Protein AF-A0A8S9VYG7-F1 (afdb_monomer_lite)

Sequence (132 aa):
MVVFEAMAILFIGLTGIIMIDLKFGFINFDIPLWNNFMAWFVNDITGSAAAFIGMSGVELIRIIHLWATYWFVLELIIHLGFLGTDPRMSQNVKALFITGKETMNEYVDVVEGVHEEHEKKPREKRPLIVFR

Radius of gyration: 28.55 Å; chains: 1; bounding box: 40×43×83 Å

Structure (mmCIF, N/CA/C/O backbone):
data_AF-A0A8S9VYG7-F1
#
_entry.id   AF-A0A8S9VYG7-F1
#
loop_
_atom_site.group_PDB
_atom_site.id
_atom_site.type_symbol
_atom_site.label_atom_id
_atom_site.label_alt_id
_atom_site.label_comp_id
_atom_site.label_asym_id
_atom_site.label_entity_id
_atom_site.label_seq_id
_atom_site.pdbx_PDB_ins_code
_atom_site.Cartn_x
_atom_site.Cartn_y
_atom_site.Cartn_z
_atom_site.occupancy
_atom_site.B_iso_or_equiv
_atom_site.auth_seq_id
_atom_site.auth_comp_id
_atom_site.a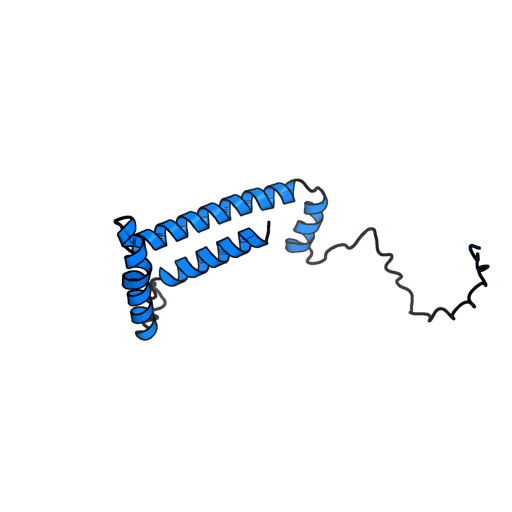uth_asym_id
_atom_site.auth_atom_id
_atom_site.pdbx_PDB_model_num
ATOM 1 N N . MET A 1 1 ? -6.820 -4.996 17.026 1.00 61.38 1 MET A N 1
ATOM 2 C CA . MET A 1 1 ? -6.705 -5.331 15.589 1.00 61.38 1 MET A CA 1
ATOM 3 C C . MET A 1 1 ? -6.244 -4.155 14.725 1.00 61.38 1 MET A C 1
ATOM 5 O O . MET A 1 1 ? -5.717 -4.394 13.656 1.00 61.38 1 MET A O 1
ATOM 9 N N . VAL A 1 2 ? -6.290 -2.916 15.232 1.00 70.38 2 VAL A N 1
ATOM 10 C CA . VAL A 1 2 ? -5.915 -1.685 14.502 1.00 70.38 2 VAL A CA 1
ATOM 11 C C . VAL A 1 2 ? -4.504 -1.686 13.880 1.00 70.38 2 VAL A C 1
ATOM 13 O O . VAL A 1 2 ? -4.312 -1.108 12.818 1.00 70.38 2 VAL A O 1
ATOM 16 N N . VAL A 1 3 ? -3.504 -2.317 14.512 1.00 75.94 3 VAL A N 1
ATOM 17 C CA . VAL A 1 3 ? -2.112 -2.275 14.010 1.00 75.94 3 VAL A CA 1
ATOM 18 C C . VAL A 1 3 ? -1.951 -3.033 12.689 1.00 75.94 3 VAL A C 1
ATOM 20 O O . VAL A 1 3 ? -1.333 -2.512 11.764 1.00 75.94 3 VAL A O 1
ATOM 23 N N . PHE A 1 4 ? -2.513 -4.240 12.585 1.00 77.00 4 PHE A N 1
ATOM 24 C CA . PHE A 1 4 ? -2.413 -5.042 11.363 1.00 77.00 4 PHE A CA 1
ATOM 25 C C . PHE A 1 4 ? -3.251 -4.444 10.224 1.00 77.00 4 PHE A C 1
ATOM 27 O O . PHE A 1 4 ? -2.782 -4.378 9.087 1.00 77.00 4 PHE A O 1
ATOM 34 N N . GLU A 1 5 ? -4.403 -3.865 10.561 1.00 78.94 5 GLU A N 1
ATOM 35 C CA . GLU A 1 5 ? -5.273 -3.174 9.612 1.00 78.94 5 GLU A CA 1
ATOM 36 C C . GLU A 1 5 ? -4.560 -1.955 9.009 1.00 78.94 5 GLU A C 1
ATOM 38 O O . GLU A 1 5 ? -4.526 -1.773 7.790 1.00 78.94 5 GLU A O 1
ATOM 43 N N . ALA A 1 6 ? -3.895 -1.160 9.855 1.00 83.00 6 ALA A N 1
ATOM 44 C CA . ALA A 1 6 ? -3.108 -0.009 9.425 1.00 83.00 6 ALA A CA 1
ATOM 45 C C . ALA A 1 6 ? -1.921 -0.409 8.535 1.00 83.00 6 ALA A C 1
ATOM 47 O O . ALA A 1 6 ? -1.621 0.280 7.558 1.00 83.00 6 ALA A O 1
ATOM 48 N N . MET A 1 7 ? -1.265 -1.537 8.828 1.00 86.31 7 MET A N 1
ATOM 49 C CA . MET A 1 7 ? -0.221 -2.077 7.957 1.00 86.31 7 MET A CA 1
ATOM 50 C C . MET A 1 7 ? -0.783 -2.475 6.590 1.00 86.31 7 MET A C 1
ATOM 52 O O . MET A 1 7 ? -0.184 -2.133 5.572 1.00 86.31 7 MET A O 1
ATOM 56 N N . ALA A 1 8 ? -1.937 -3.145 6.542 1.00 86.94 8 ALA A N 1
ATOM 57 C CA . ALA A 1 8 ? -2.567 -3.538 5.285 1.00 86.94 8 ALA A CA 1
ATOM 58 C C . ALA A 1 8 ? -2.920 -2.313 4.426 1.00 86.94 8 ALA A C 1
ATOM 60 O O . ALA A 1 8 ? -2.577 -2.279 3.245 1.00 86.94 8 ALA A O 1
ATOM 61 N N . ILE A 1 9 ? -3.499 -1.267 5.026 1.00 90.44 9 ILE A N 1
ATOM 62 C CA . ILE A 1 9 ? -3.7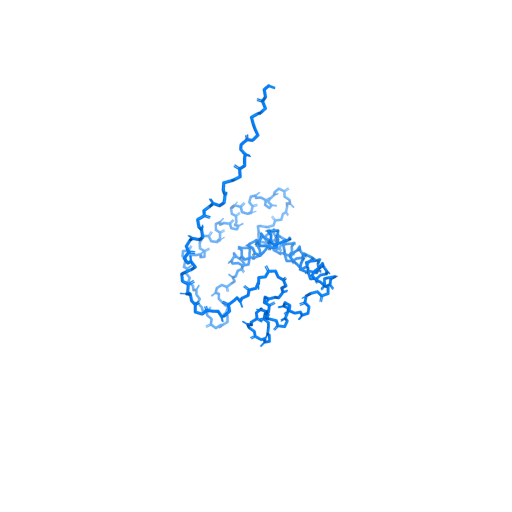89 0.003 4.340 1.00 90.44 9 ILE A CA 1
ATOM 63 C C . ILE A 1 9 ? -2.512 0.627 3.769 1.00 90.44 9 ILE A C 1
ATOM 65 O O . ILE A 1 9 ? -2.510 1.081 2.625 1.00 90.44 9 ILE A O 1
ATOM 69 N N . LEU A 1 10 ? -1.416 0.625 4.532 1.00 90.62 10 LEU A N 1
ATOM 70 C CA . LEU A 1 10 ? -0.125 1.138 4.074 1.00 90.62 10 LEU A CA 1
ATOM 71 C C . LEU A 1 10 ? 0.362 0.363 2.839 1.00 90.62 10 LEU A C 1
ATOM 73 O O . LEU A 1 10 ? 0.707 0.977 1.828 1.00 90.62 10 LEU A O 1
ATOM 77 N N . PHE A 1 11 ? 0.336 -0.973 2.876 1.00 88.94 11 PHE A N 1
ATOM 78 C CA . PHE A 1 11 ? 0.735 -1.807 1.738 1.00 88.94 11 PHE A CA 1
ATOM 79 C C . PHE A 1 11 ? -0.144 -1.580 0.505 1.00 88.94 11 PHE A C 1
ATOM 81 O O . PHE A 1 11 ? 0.387 -1.454 -0.601 1.00 88.94 11 PHE A O 1
ATOM 88 N N . ILE A 1 12 ? -1.463 -1.481 0.684 1.00 92.44 12 ILE A N 1
ATOM 89 C CA . ILE A 1 12 ? -2.419 -1.175 -0.389 1.00 92.44 12 ILE A CA 1
ATOM 90 C C . ILE A 1 12 ? -2.110 0.197 -0.990 1.00 92.44 12 ILE A C 1
ATOM 92 O O . ILE A 1 12 ? -2.031 0.325 -2.210 1.00 92.44 12 ILE A O 1
ATOM 96 N N . GLY A 1 13 ? -1.884 1.209 -0.149 1.00 91.44 13 GLY A N 1
ATOM 97 C CA . GLY A 1 13 ? -1.545 2.562 -0.577 1.00 91.44 13 GLY A CA 1
ATOM 98 C C . GLY A 1 13 ? -0.249 2.605 -1.383 1.00 91.44 13 GLY A C 1
ATOM 99 O O . GLY A 1 13 ? -0.242 3.128 -2.492 1.00 91.44 13 GLY A O 1
ATOM 100 N N . LEU A 1 14 ? 0.830 2.000 -0.879 1.00 89.88 14 LEU A N 1
ATOM 101 C CA . LEU A 1 14 ? 2.116 1.963 -1.583 1.00 89.88 14 LEU A CA 1
ATOM 102 C C . LEU A 1 14 ? 2.010 1.253 -2.934 1.00 89.88 14 LEU A C 1
ATOM 104 O O . LEU A 1 14 ? 2.413 1.802 -3.956 1.00 89.88 14 LEU A O 1
ATOM 108 N N . THR A 1 15 ? 1.445 0.047 -2.955 1.00 90.69 15 THR A N 1
ATOM 109 C CA . THR A 1 15 ? 1.322 -0.738 -4.193 1.00 90.69 15 THR A CA 1
ATOM 110 C C . THR A 1 15 ? 0.346 -0.102 -5.187 1.00 90.69 15 THR A C 1
ATOM 112 O O . THR A 1 15 ? 0.603 -0.120 -6.388 1.00 90.69 15 THR A O 1
ATOM 115 N N . GLY A 1 16 ? -0.719 0.541 -4.701 1.00 87.06 16 GLY A N 1
ATOM 116 C CA . GLY A 1 16 ? -1.663 1.299 -5.521 1.00 87.06 16 GLY A CA 1
ATOM 117 C C . GLY A 1 16 ? -1.042 2.555 -6.134 1.00 87.06 16 GLY A C 1
ATOM 118 O O . GLY A 1 16 ? -1.243 2.809 -7.317 1.00 87.06 16 GLY A O 1
ATOM 119 N N . ILE A 1 17 ? -0.233 3.301 -5.371 1.00 85.75 17 ILE A N 1
ATOM 120 C CA . ILE A 1 17 ? 0.508 4.475 -5.863 1.00 85.75 17 ILE A CA 1
ATOM 121 C C . ILE A 1 17 ? 1.517 4.078 -6.941 1.00 85.75 17 ILE A C 1
ATOM 123 O O . ILE A 1 17 ? 1.681 4.803 -7.915 1.00 85.75 17 ILE A O 1
ATOM 127 N N . ILE A 1 18 ? 2.186 2.934 -6.798 1.00 84.19 18 ILE A N 1
ATOM 128 C CA . ILE A 1 18 ? 3.128 2.450 -7.817 1.00 84.19 18 ILE A CA 1
ATOM 129 C C . ILE A 1 18 ? 2.391 2.069 -9.110 1.00 84.19 18 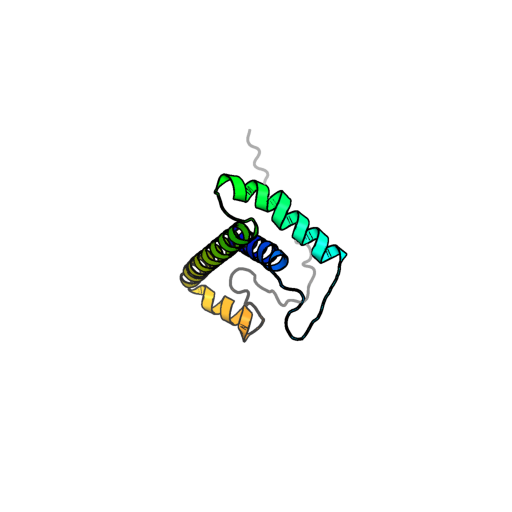ILE A C 1
ATOM 131 O O . ILE A 1 18 ? 2.896 2.302 -10.205 1.00 84.19 18 ILE A O 1
ATOM 135 N N . MET A 1 19 ? 1.195 1.487 -8.993 1.00 81.31 19 MET A N 1
ATOM 136 C CA . MET A 1 19 ? 0.384 1.052 -10.133 1.00 81.31 19 MET A CA 1
ATOM 137 C C . MET A 1 19 ? -0.470 2.157 -10.763 1.00 81.31 19 MET A C 1
ATOM 139 O O . MET A 1 19 ? -1.115 1.896 -11.782 1.00 81.31 19 MET A O 1
ATOM 143 N N . ILE A 1 20 ? -0.535 3.349 -10.166 1.00 77.06 20 ILE A N 1
ATOM 144 C CA . ILE A 1 20 ? -1.407 4.404 -10.672 1.00 77.06 20 ILE A CA 1
ATOM 145 C C . ILE A 1 20 ? -0.906 4.869 -12.040 1.00 77.06 20 ILE A C 1
ATOM 147 O O . ILE A 1 20 ? 0.231 5.314 -12.196 1.00 77.06 20 ILE A O 1
ATOM 151 N N . ASP A 1 21 ? -1.767 4.767 -13.050 1.00 67.75 21 ASP A N 1
ATOM 152 C CA . ASP A 1 21 ? -1.499 5.423 -14.320 1.00 67.75 21 ASP A CA 1
ATOM 153 C C . ASP A 1 21 ? -1.802 6.913 -14.149 1.00 67.75 21 ASP A C 1
ATOM 155 O O . ASP A 1 21 ? -2.953 7.312 -13.975 1.00 67.75 21 ASP A O 1
ATOM 159 N N . LEU A 1 22 ? -0.765 7.750 -14.174 1.00 63.09 22 LEU A N 1
ATOM 160 C CA . LEU A 1 22 ? -0.902 9.204 -14.058 1.00 63.09 22 LEU A CA 1
ATOM 161 C C . LEU A 1 22 ? -1.496 9.862 -15.316 1.00 63.09 22 LEU A C 1
ATOM 163 O O . LEU A 1 22 ? -1.687 11.079 -15.336 1.00 63.09 22 LEU A O 1
ATOM 167 N N . LYS A 1 23 ? -1.810 9.078 -16.354 1.00 60.12 23 LYS A N 1
ATOM 168 C CA . LYS A 1 23 ? -2.584 9.491 -17.536 1.00 60.12 23 LYS A CA 1
ATOM 169 C C . LYS A 1 23 ? -4.079 9.193 -17.380 1.00 60.12 23 LYS A C 1
ATOM 171 O O . LYS A 1 23 ? -4.784 8.951 -18.361 1.00 60.12 23 LYS A O 1
ATOM 176 N N . PHE A 1 24 ? -4.584 9.172 -16.148 1.00 51.69 24 PHE A N 1
ATOM 177 C CA . PHE A 1 24 ? -5.976 8.844 -15.865 1.00 51.69 24 PHE A CA 1
ATOM 178 C C . PHE A 1 24 ? -6.920 9.953 -16.353 1.00 51.69 24 PHE A C 1
ATOM 180 O O . PHE A 1 24 ? -7.150 10.931 -15.645 1.00 51.69 24 PHE A O 1
ATOM 187 N N . GLY A 1 25 ? -7.484 9.776 -17.554 1.00 56.94 25 GLY A N 1
ATOM 188 C CA . GLY A 1 25 ? -8.696 10.409 -18.108 1.00 56.94 25 GLY A CA 1
ATOM 189 C C . GLY A 1 25 ? -8.798 11.943 -18.069 1.00 56.94 25 GLY A C 1
ATOM 190 O O . GLY A 1 25 ? -8.848 12.586 -19.112 1.00 56.94 25 GLY A O 1
ATOM 191 N N . PHE A 1 26 ? -8.880 12.522 -16.871 1.00 59.69 26 PHE A N 1
ATOM 192 C CA . PHE A 1 26 ? -9.054 13.951 -16.601 1.00 59.69 26 PHE A CA 1
ATOM 193 C C . PHE A 1 26 ? -7.789 14.660 -16.099 1.00 59.69 26 PHE A C 1
ATOM 195 O O . PHE A 1 26 ? -7.709 15.884 -16.189 1.00 59.69 26 PHE A O 1
ATOM 202 N N . ILE A 1 27 ? -6.803 13.929 -15.574 1.00 61.84 27 ILE A N 1
ATOM 203 C CA . ILE A 1 27 ? -5.578 14.500 -15.007 1.00 61.84 27 ILE A CA 1
ATOM 204 C C . ILE A 1 27 ? -4.403 13.885 -15.768 1.00 61.84 27 ILE A C 1
ATOM 206 O O . ILE A 1 27 ? -4.100 12.714 -15.591 1.00 61.84 27 ILE A O 1
ATOM 210 N N . ASN A 1 28 ? -3.760 14.664 -16.642 1.00 60.78 28 ASN A N 1
ATOM 211 C CA . ASN A 1 28 ? -2.527 14.256 -17.323 1.00 60.78 28 ASN A CA 1
ATOM 212 C C . ASN A 1 28 ? -1.326 14.736 -16.505 1.00 60.78 28 ASN A C 1
ATOM 214 O O . ASN A 1 28 ? -0.746 15.784 -16.790 1.00 60.78 28 ASN A O 1
ATOM 218 N N . PHE A 1 29 ? -0.982 13.992 -15.456 1.00 66.44 29 PHE A N 1
ATOM 219 C CA . PHE A 1 29 ? 0.160 14.299 -14.598 1.00 66.44 29 PHE A CA 1
ATOM 220 C C . PHE A 1 29 ? 1.421 13.611 -15.148 1.00 66.44 29 PHE A C 1
ATOM 222 O O . PHE A 1 29 ? 1.912 12.628 -14.602 1.00 66.44 29 PHE A O 1
ATOM 229 N N . ASP A 1 30 ? 1.946 14.100 -16.273 1.00 71.38 30 ASP A N 1
ATOM 230 C CA . ASP A 1 30 ? 3.181 13.560 -16.856 1.00 71.38 30 ASP A CA 1
ATOM 231 C C . ASP A 1 30 ? 4.407 14.181 -16.172 1.00 71.38 30 ASP A C 1
ATOM 233 O O . ASP A 1 30 ? 4.910 15.226 -16.584 1.00 71.38 30 ASP A O 1
ATOM 237 N N . ILE A 1 31 ? 4.857 13.564 -15.074 1.00 79.50 31 ILE A N 1
ATOM 238 C CA . ILE A 1 31 ? 6.106 13.930 -14.397 1.00 79.50 31 ILE A CA 1
ATOM 239 C C . ILE A 1 31 ? 7.199 12.949 -14.845 1.00 79.50 31 ILE A C 1
ATOM 241 O O . ILE A 1 31 ? 7.230 11.812 -14.363 1.00 79.50 31 ILE A O 1
ATOM 245 N N . PRO A 1 32 ? 8.166 13.372 -15.681 1.00 80.50 32 PRO A N 1
ATOM 246 C CA . PRO A 1 32 ? 9.226 12.489 -16.170 1.00 80.50 32 PRO A CA 1
ATOM 247 C C . PRO A 1 32 ? 10.051 11.850 -15.048 1.00 80.50 32 PRO A C 1
ATOM 249 O O . PRO A 1 32 ? 10.412 10.680 -15.134 1.00 80.50 32 PRO A O 1
ATOM 252 N N . LEU A 1 33 ? 10.322 12.595 -13.967 1.00 84.06 33 LEU A N 1
ATOM 253 C CA . LEU A 1 33 ? 11.045 12.078 -12.800 1.00 84.06 33 LEU A CA 1
ATOM 254 C C . LEU A 1 33 ? 10.307 10.894 -12.155 1.00 84.06 33 LEU A C 1
ATOM 256 O O . LEU A 1 33 ? 10.931 9.886 -11.834 1.00 84.06 33 LEU A O 1
ATOM 260 N N . TRP A 1 34 ? 8.985 11.007 -12.000 1.00 82.00 34 TRP A N 1
ATOM 261 C CA . TRP A 1 34 ? 8.155 9.958 -11.413 1.00 82.00 34 TRP A CA 1
ATOM 262 C C . TRP A 1 34 ? 8.102 8.723 -12.305 1.00 82.00 34 TRP A C 1
ATOM 264 O O . TRP A 1 34 ? 8.334 7.614 -11.833 1.00 82.00 34 TRP A O 1
ATOM 274 N N . ASN A 1 35 ? 7.859 8.917 -13.601 1.00 80.75 35 ASN A N 1
ATOM 275 C CA . ASN A 1 35 ? 7.757 7.820 -14.560 1.00 80.75 35 ASN A CA 1
ATOM 276 C C . ASN A 1 35 ? 9.073 7.038 -14.661 1.00 80.75 35 ASN A C 1
ATOM 278 O O . ASN A 1 35 ? 9.059 5.810 -14.644 1.00 80.75 35 ASN A O 1
ATOM 282 N N . ASN A 1 36 ? 10.213 7.736 -14.681 1.00 85.06 36 ASN A N 1
ATOM 283 C CA . ASN A 1 36 ? 11.530 7.099 -14.677 1.00 85.06 36 ASN A CA 1
ATOM 284 C C . ASN A 1 36 ? 11.806 6.352 -13.364 1.00 85.06 36 ASN A C 1
ATOM 286 O O . ASN A 1 36 ? 12.287 5.221 -13.394 1.00 85.06 36 ASN A O 1
ATOM 290 N N . PHE A 1 37 ? 11.475 6.955 -12.218 1.00 86.69 37 PHE A N 1
ATOM 291 C CA . PHE A 1 37 ? 11.643 6.314 -10.914 1.00 86.69 37 PHE A CA 1
ATOM 292 C C . PHE A 1 37 ? 10.789 5.047 -10.785 1.00 86.69 37 PHE A C 1
ATOM 294 O O . PHE A 1 37 ? 11.301 4.006 -10.380 1.00 86.69 37 PHE A O 1
ATOM 301 N N . MET A 1 38 ? 9.513 5.106 -11.174 1.00 85.94 38 MET A N 1
ATOM 302 C CA . MET A 1 38 ? 8.619 3.950 -11.114 1.00 85.94 38 MET A CA 1
ATOM 303 C C . MET A 1 38 ? 9.021 2.866 -12.110 1.00 85.94 38 MET A C 1
ATOM 305 O O . MET A 1 38 ? 9.016 1.692 -11.754 1.00 85.94 38 MET A O 1
ATOM 309 N N . ALA A 1 39 ? 9.451 3.230 -13.321 1.00 84.38 39 ALA A N 1
ATOM 310 C CA . ALA A 1 39 ? 9.962 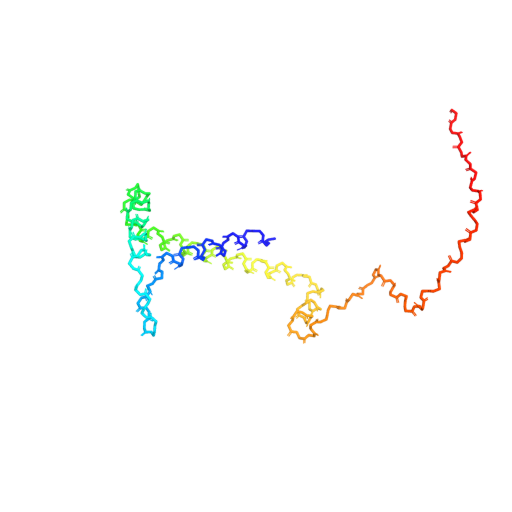2.263 -14.287 1.00 84.38 39 ALA A CA 1
ATOM 311 C C . ALA A 1 39 ? 11.200 1.525 -13.755 1.00 84.38 39 ALA A C 1
ATOM 313 O O . ALA A 1 39 ? 11.267 0.303 -13.867 1.00 84.38 39 ALA A O 1
ATOM 314 N N . TRP A 1 40 ? 12.145 2.238 -13.138 1.00 88.50 40 TRP A N 1
ATOM 315 C CA . TRP A 1 40 ? 13.300 1.629 -12.477 1.00 88.50 40 TRP A CA 1
ATOM 316 C C . TRP A 1 40 ? 12.879 0.735 -11.303 1.00 88.50 40 TRP A C 1
ATOM 318 O O . TRP A 1 40 ? 13.284 -0.421 -11.222 1.00 88.50 40 TRP A O 1
ATOM 328 N N . PHE A 1 41 ? 12.006 1.220 -10.418 1.00 88.12 41 PHE A N 1
ATOM 329 C CA . PHE A 1 41 ? 11.558 0.462 -9.250 1.00 88.12 41 PHE A CA 1
ATOM 330 C C . PHE A 1 41 ? 10.831 -0.839 -9.634 1.00 88.12 41 PHE A C 1
ATOM 332 O O . PHE A 1 41 ? 11.064 -1.900 -9.047 1.00 88.12 41 PHE A O 1
ATOM 339 N N . VAL A 1 42 ? 9.948 -0.778 -10.630 1.00 87.81 42 VAL A N 1
ATOM 340 C CA . VAL A 1 42 ? 9.162 -1.932 -11.075 1.00 87.81 42 VAL A CA 1
ATOM 341 C C . VAL A 1 42 ? 10.023 -2.924 -11.855 1.00 87.81 42 VAL A C 1
ATOM 343 O O . VAL A 1 42 ? 9.916 -4.123 -11.605 1.00 87.81 42 VAL A O 1
ATOM 346 N N . ASN A 1 43 ? 10.878 -2.459 -12.771 1.00 86.38 43 ASN A N 1
ATOM 347 C CA . ASN A 1 43 ? 11.663 -3.355 -13.623 1.00 86.38 43 ASN A CA 1
ATOM 348 C C . ASN A 1 43 ? 12.915 -3.902 -12.928 1.00 86.38 43 ASN A C 1
ATOM 350 O O . ASN A 1 43 ? 13.196 -5.089 -13.069 1.00 86.38 43 ASN A O 1
ATOM 354 N N . ASP A 1 44 ? 13.624 -3.095 -12.137 1.00 87.88 44 ASP A N 1
ATOM 355 C CA . ASP A 1 44 ? 14.893 -3.518 -11.537 1.00 87.88 44 ASP A CA 1
ATOM 356 C C . ASP A 1 44 ? 14.678 -4.100 -10.138 1.00 87.88 44 ASP A C 1
ATOM 358 O O . ASP A 1 44 ? 14.995 -5.265 -9.887 1.00 87.88 44 ASP A O 1
ATOM 362 N N . ILE A 1 45 ? 14.089 -3.334 -9.211 1.00 87.25 45 ILE A N 1
ATOM 363 C CA . ILE A 1 45 ? 13.896 -3.815 -7.831 1.00 87.25 45 ILE A CA 1
ATOM 364 C C . ILE A 1 45 ? 12.850 -4.923 -7.806 1.00 87.25 45 ILE A C 1
ATOM 366 O O . ILE A 1 45 ? 13.122 -6.037 -7.362 1.00 87.25 45 ILE A O 1
ATOM 370 N N . THR A 1 46 ? 11.648 -4.638 -8.297 1.00 87.31 46 THR A N 1
ATOM 371 C CA . THR A 1 46 ? 10.558 -5.612 -8.203 1.00 87.31 46 THR A CA 1
ATOM 372 C C . THR A 1 46 ? 10.705 -6.713 -9.244 1.00 87.31 46 THR A C 1
ATOM 374 O O . THR A 1 46 ? 10.387 -7.863 -8.960 1.00 87.31 46 THR A O 1
ATOM 377 N N . GLY A 1 47 ? 11.245 -6.396 -10.423 1.00 88.06 47 GLY A N 1
ATOM 378 C CA . GLY A 1 47 ? 11.529 -7.380 -11.463 1.00 88.06 47 GLY A CA 1
ATOM 379 C C . GLY A 1 47 ? 12.620 -8.371 -11.062 1.00 88.06 47 GLY A C 1
ATOM 380 O O . GLY A 1 47 ? 12.473 -9.555 -11.350 1.00 88.06 47 GLY A O 1
ATOM 381 N N . SER A 1 48 ? 13.651 -7.952 -10.317 1.00 88.19 48 SER A N 1
ATOM 382 C CA . SER A 1 48 ? 14.636 -8.901 -9.775 1.00 88.19 48 SER A CA 1
ATOM 383 C C . SER A 1 48 ? 14.011 -9.873 -8.770 1.00 88.19 48 SER A C 1
ATOM 385 O O . SER A 1 48 ? 14.272 -11.072 -8.846 1.00 88.19 48 SER A O 1
ATOM 387 N N . ALA A 1 49 ? 13.123 -9.399 -7.889 1.00 86.19 49 ALA A N 1
ATOM 388 C CA . ALA A 1 49 ? 12.361 -10.261 -6.984 1.00 86.19 49 ALA A CA 1
ATOM 389 C C . ALA A 1 49 ? 11.392 -11.191 -7.746 1.00 86.19 49 ALA A C 1
ATOM 391 O O . ALA A 1 49 ? 11.284 -12.378 -7.440 1.00 86.19 49 ALA A O 1
ATOM 392 N N . ALA A 1 50 ? 10.715 -10.667 -8.768 1.00 88.25 50 ALA A N 1
ATOM 393 C CA . ALA A 1 50 ? 9.760 -11.404 -9.590 1.00 88.25 50 ALA A CA 1
ATOM 394 C C . ALA A 1 50 ? 10.430 -12.467 -10.481 1.00 88.25 50 ALA A C 1
ATOM 396 O O . ALA A 1 50 ? 9.836 -13.513 -10.753 1.00 88.25 50 ALA A O 1
ATOM 397 N N . ALA A 1 51 ? 11.690 -12.261 -10.871 1.00 88.31 51 ALA A N 1
ATOM 398 C CA . ALA A 1 51 ? 12.457 -13.223 -11.655 1.00 88.31 51 ALA A CA 1
ATOM 399 C C . ALA A 1 51 ? 12.649 -14.563 -10.923 1.00 88.31 51 ALA A C 1
ATOM 401 O O . ALA A 1 51 ? 12.623 -15.611 -11.565 1.00 88.31 51 ALA A O 1
ATOM 402 N N . PHE A 1 52 ? 12.757 -14.561 -9.588 1.00 89.44 52 PHE A N 1
ATOM 403 C CA . PHE A 1 52 ? 12.864 -15.796 -8.793 1.00 89.44 52 PHE A CA 1
ATOM 404 C C . PHE A 1 52 ? 11.630 -16.699 -8.898 1.00 89.44 52 PHE A C 1
ATOM 406 O O . PHE A 1 52 ? 11.719 -17.903 -8.674 1.00 89.44 52 PHE A O 1
ATOM 413 N N . ILE A 1 53 ? 10.485 -16.115 -9.238 1.00 89.00 53 ILE A N 1
ATOM 414 C CA . ILE A 1 53 ? 9.181 -16.774 -9.341 1.00 89.00 53 ILE A CA 1
ATOM 415 C C . ILE A 1 53 ? 8.657 -16.782 -10.788 1.00 89.00 53 ILE A C 1
ATOM 417 O O . ILE A 1 53 ? 7.515 -17.165 -11.024 1.00 89.00 53 ILE A O 1
ATOM 421 N N . GLY A 1 54 ? 9.496 -16.396 -11.760 1.00 90.38 54 GLY A N 1
ATOM 422 C CA . GLY A 1 54 ? 9.201 -16.482 -13.192 1.00 90.38 54 GLY A CA 1
ATOM 423 C C . GLY A 1 54 ? 8.103 -15.539 -13.695 1.00 90.38 54 GLY A C 1
ATOM 424 O O . GLY A 1 54 ? 7.474 -15.851 -14.702 1.00 90.38 54 GLY A O 1
ATOM 425 N N . MET A 1 55 ? 7.855 -14.417 -13.014 1.00 91.75 55 MET A N 1
ATOM 426 C CA . MET A 1 55 ? 6.828 -13.435 -13.398 1.00 91.75 55 MET A CA 1
ATOM 427 C C . MET A 1 55 ? 7.430 -12.044 -13.623 1.00 91.75 55 MET A C 1
ATOM 429 O O . MET A 1 55 ? 8.579 -11.781 -13.264 1.00 91.75 55 MET A O 1
ATOM 433 N N . SER A 1 56 ? 6.658 -11.134 -14.216 1.00 89.69 56 SER A N 1
ATOM 434 C CA . SER A 1 56 ? 7.064 -9.732 -14.351 1.00 89.69 56 SER A CA 1
ATOM 435 C C . SER A 1 56 ? 6.915 -8.964 -13.031 1.00 89.69 56 SER A C 1
ATOM 437 O O . SER A 1 56 ? 6.071 -9.283 -12.191 1.00 89.69 56 SER A O 1
ATOM 439 N N . GLY A 1 57 ? 7.695 -7.892 -12.854 1.00 86.88 57 GLY A N 1
ATOM 440 C CA . GLY A 1 57 ? 7.582 -7.026 -11.673 1.00 86.88 57 GLY A CA 1
ATOM 441 C C . GLY A 1 57 ? 6.179 -6.426 -11.504 1.00 86.88 57 GLY A C 1
ATOM 442 O O . GLY A 1 57 ? 5.662 -6.358 -10.393 1.00 86.88 57 GLY A O 1
ATOM 443 N N . VAL A 1 58 ? 5.516 -6.069 -12.611 1.00 87.88 58 VAL A N 1
ATOM 444 C CA . VAL A 1 58 ? 4.136 -5.551 -12.601 1.00 87.88 58 VAL A CA 1
ATOM 445 C C . VAL A 1 58 ? 3.147 -6.600 -12.088 1.00 87.88 58 VAL A C 1
ATOM 447 O O . VAL A 1 58 ? 2.262 -6.277 -11.294 1.00 87.88 58 VAL A O 1
ATOM 450 N N . GLU A 1 59 ? 3.279 -7.853 -12.524 1.00 88.94 59 GLU A N 1
ATOM 451 C CA . GLU A 1 59 ? 2.418 -8.950 -12.065 1.00 88.94 59 GLU A CA 1
ATOM 452 C C . GLU A 1 59 ? 2.601 -9.217 -10.574 1.00 88.94 59 GLU A C 1
ATOM 454 O O . GLU A 1 59 ? 1.610 -9.346 -9.855 1.00 88.94 59 GLU A O 1
ATOM 459 N N . LEU A 1 60 ? 3.844 -9.208 -10.090 1.00 90.81 60 LEU A N 1
ATOM 460 C CA . LEU A 1 60 ? 4.133 -9.371 -8.669 1.00 90.81 60 LEU A CA 1
ATOM 461 C C . LEU A 1 60 ? 3.474 -8.268 -7.826 1.00 90.81 60 LEU A C 1
ATOM 463 O O . LEU A 1 60 ? 2.814 -8.569 -6.833 1.00 90.81 60 LEU A O 1
ATOM 467 N N . ILE A 1 61 ? 3.584 -7.000 -8.237 1.00 90.69 61 ILE A N 1
ATOM 468 C CA . ILE A 1 61 ? 2.959 -5.878 -7.514 1.00 90.69 61 ILE A CA 1
ATOM 469 C C . ILE A 1 61 ? 1.438 -6.032 -7.482 1.00 90.69 61 ILE A C 1
ATOM 471 O O . ILE A 1 61 ? 0.829 -5.819 -6.434 1.00 90.69 61 ILE A O 1
ATOM 475 N N . ARG A 1 62 ? 0.819 -6.462 -8.589 1.00 91.12 62 ARG A N 1
ATOM 476 C CA . ARG A 1 62 ? -0.628 -6.731 -8.635 1.00 91.12 62 ARG A CA 1
ATOM 477 C C . ARG A 1 62 ? -1.038 -7.832 -7.667 1.00 91.12 62 ARG A C 1
ATOM 479 O O . ARG A 1 62 ? -2.045 -7.681 -6.981 1.00 91.12 62 ARG A O 1
ATOM 486 N N . ILE A 1 63 ? -0.271 -8.918 -7.596 1.00 92.88 63 ILE A N 1
ATOM 487 C CA . ILE A 1 63 ? -0.540 -10.026 -6.674 1.00 92.88 63 ILE A CA 1
ATOM 488 C C . ILE A 1 63 ? -0.422 -9.548 -5.227 1.00 92.88 63 ILE A C 1
ATOM 490 O O . ILE A 1 63 ? -1.317 -9.822 -4.433 1.00 92.88 63 ILE A O 1
ATOM 494 N N . ILE A 1 64 ? 0.626 -8.791 -4.892 1.00 91.81 64 ILE A N 1
ATOM 495 C CA . ILE A 1 64 ? 0.815 -8.235 -3.545 1.00 91.81 64 ILE A CA 1
ATOM 496 C C . ILE A 1 64 ? -0.325 -7.272 -3.191 1.00 91.81 64 ILE A C 1
ATOM 498 O O . ILE A 1 64 ? -0.857 -7.347 -2.087 1.00 91.81 64 ILE A O 1
ATOM 502 N N . HIS A 1 65 ? -0.740 -6.404 -4.118 1.00 94.12 65 HIS A N 1
ATOM 503 C CA . HIS A 1 65 ? -1.848 -5.472 -3.900 1.00 94.12 65 HIS A CA 1
ATOM 504 C C . HIS A 1 65 ? -3.174 -6.207 -3.660 1.00 94.12 65 HIS A C 1
ATOM 506 O O . HIS A 1 65 ? -3.902 -5.905 -2.713 1.00 94.12 65 HIS A O 1
ATOM 512 N N . LEU A 1 66 ? -3.482 -7.209 -4.489 1.00 94.38 66 LEU A N 1
ATOM 513 C CA . LEU A 1 66 ? -4.667 -8.052 -4.317 1.00 94.38 66 LEU A CA 1
ATOM 514 C C . LEU A 1 66 ? -4.615 -8.812 -2.991 1.00 94.38 66 LEU A C 1
ATOM 516 O O . LEU A 1 66 ? -5.586 -8.834 -2.245 1.00 94.38 66 LEU A O 1
ATOM 520 N N . TRP A 1 67 ? -3.470 -9.394 -2.655 1.00 94.31 67 TRP A N 1
ATOM 521 C CA . TRP A 1 67 ? -3.290 -10.094 -1.391 1.00 94.31 67 TRP A CA 1
ATOM 522 C C . TRP A 1 67 ? -3.496 -9.162 -0.187 1.00 94.31 67 TRP A C 1
ATOM 524 O O . TRP A 1 67 ? -4.241 -9.507 0.729 1.00 94.31 67 TRP A O 1
ATOM 534 N N . ALA A 1 68 ? -2.921 -7.956 -0.219 1.00 93.06 68 ALA A N 1
ATOM 535 C CA . ALA A 1 68 ? -3.075 -6.963 0.841 1.00 93.06 68 ALA A CA 1
ATOM 536 C C . ALA A 1 68 ? -4.525 -6.465 0.967 1.00 93.06 68 ALA A C 1
ATOM 538 O O . ALA A 1 68 ? -5.020 -6.306 2.080 1.00 93.06 68 ALA A 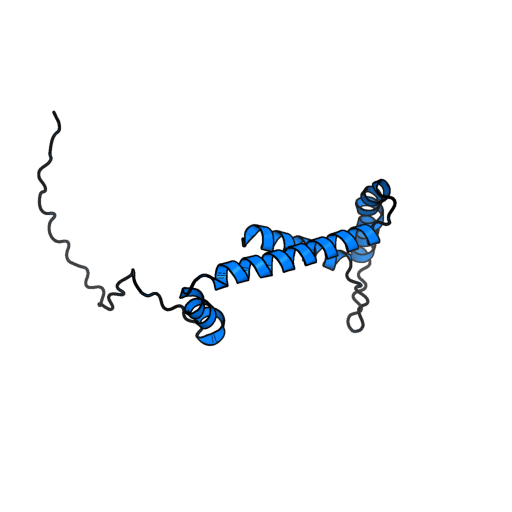O 1
ATOM 539 N N . THR A 1 69 ? -5.232 -6.268 -0.152 1.00 93.25 69 THR A N 1
ATOM 540 C CA . THR A 1 69 ? -6.657 -5.890 -0.143 1.00 93.25 69 THR A CA 1
ATOM 541 C C . THR A 1 69 ? -7.547 -7.004 0.400 1.00 93.25 69 THR A C 1
ATOM 543 O O . THR A 1 69 ? -8.411 -6.725 1.229 1.00 93.25 69 THR A O 1
ATOM 546 N N . TYR A 1 70 ? -7.319 -8.266 0.023 1.00 93.50 70 TYR A N 1
ATOM 547 C CA . TYR A 1 70 ? -8.040 -9.395 0.621 1.00 93.50 70 TYR A CA 1
ATOM 548 C C . TYR A 1 70 ? -7.780 -9.504 2.122 1.00 93.50 70 TYR A C 1
ATOM 550 O O . TYR A 1 70 ? -8.721 -9.701 2.892 1.00 93.50 70 TYR A O 1
ATOM 558 N N . TRP A 1 71 ? -6.524 -9.337 2.542 1.00 91.88 71 TRP A N 1
ATOM 559 C CA . TRP A 1 71 ? -6.156 -9.339 3.954 1.00 91.88 71 TRP A CA 1
ATOM 560 C C . TRP A 1 71 ? -6.868 -8.223 4.726 1.00 91.88 71 TRP A C 1
ATOM 562 O O . TRP A 1 71 ? -7.474 -8.478 5.764 1.00 91.88 71 TRP A O 1
ATOM 572 N N . PHE A 1 72 ? -6.876 -7.008 4.176 1.00 93.00 72 PHE A N 1
ATOM 573 C CA . PHE A 1 72 ? -7.583 -5.867 4.752 1.00 93.00 72 PHE A CA 1
ATOM 574 C C . PHE A 1 72 ? -9.089 -6.123 4.897 1.00 93.00 72 PHE A C 1
ATOM 576 O O . PHE A 1 72 ? -9.652 -5.872 5.959 1.00 93.00 72 PHE A O 1
ATOM 583 N N . VAL A 1 73 ? -9.749 -6.662 3.867 1.00 92.38 73 VAL A N 1
ATOM 584 C CA . VAL A 1 73 ? -11.188 -6.974 3.925 1.00 92.38 73 VAL A CA 1
ATOM 585 C C . VAL A 1 73 ? -11.484 -8.029 4.991 1.00 92.38 73 VAL A C 1
ATOM 587 O O . VAL A 1 73 ? -12.446 -7.884 5.744 1.00 92.38 73 VAL A O 1
ATOM 590 N N . LEU A 1 74 ? -10.662 -9.076 5.083 1.00 91.44 74 LEU A N 1
ATOM 591 C CA . LEU A 1 74 ? -10.809 -10.112 6.104 1.00 91.44 74 LEU A CA 1
ATOM 592 C C . LEU A 1 74 ? -10.679 -9.518 7.509 1.00 91.44 74 LEU A C 1
ATOM 594 O O . LEU A 1 74 ? -11.527 -9.778 8.363 1.00 91.44 74 LEU A O 1
ATOM 598 N N . GLU A 1 75 ? -9.654 -8.702 7.748 1.00 90.06 75 GLU A N 1
ATOM 599 C CA . GLU A 1 75 ? -9.478 -8.047 9.042 1.00 90.06 75 GLU A CA 1
ATOM 600 C C . GLU A 1 75 ? -10.613 -7.086 9.358 1.00 90.06 75 GLU A C 1
ATOM 602 O O . GLU A 1 75 ? -11.082 -7.093 10.489 1.00 90.06 75 GLU A O 1
ATOM 607 N N . LEU A 1 76 ? -11.114 -6.330 8.381 1.00 88.88 76 LEU A N 1
ATOM 608 C CA . LEU A 1 76 ? -12.257 -5.444 8.575 1.00 88.88 76 LEU A CA 1
ATOM 609 C C . LEU A 1 76 ? -13.498 -6.231 9.014 1.00 88.88 76 LEU A C 1
ATOM 611 O O . LEU A 1 76 ? -14.191 -5.820 9.942 1.00 88.88 76 LEU A O 1
ATOM 615 N N . ILE A 1 77 ? -13.759 -7.390 8.401 1.00 90.12 77 ILE A N 1
ATOM 616 C CA . ILE A 1 77 ? -14.869 -8.270 8.796 1.00 90.12 77 ILE A CA 1
ATOM 617 C C . ILE A 1 77 ? -14.680 -8.766 10.230 1.00 90.12 77 ILE A C 1
ATOM 619 O O . ILE A 1 77 ? -15.618 -8.710 11.023 1.00 90.12 77 ILE A O 1
ATOM 623 N N . ILE A 1 78 ? -13.483 -9.240 10.584 1.00 89.19 78 ILE A N 1
ATOM 624 C CA . ILE A 1 78 ? -13.203 -9.744 11.934 1.00 89.19 78 ILE A CA 1
ATOM 625 C C . ILE A 1 78 ? -13.281 -8.609 12.962 1.00 89.19 78 ILE A C 1
ATOM 627 O O . ILE A 1 78 ? -13.883 -8.779 14.019 1.00 89.19 78 ILE A O 1
ATOM 631 N N . HIS A 1 79 ? -12.724 -7.442 12.646 1.00 86.56 79 HIS A N 1
ATOM 632 C CA . HIS A 1 79 ? -12.731 -6.256 13.493 1.00 86.56 79 HIS A CA 1
ATOM 633 C C . HIS A 1 79 ? -14.167 -5.807 13.766 1.00 86.56 79 HIS A C 1
ATOM 635 O O . HIS A 1 79 ? -14.558 -5.677 14.926 1.00 86.56 79 HIS A O 1
ATOM 641 N N . LEU A 1 80 ? -14.975 -5.628 12.717 1.00 84.50 80 LEU A N 1
ATOM 642 C CA . LEU A 1 80 ? -16.386 -5.271 12.852 1.00 84.50 80 LEU A CA 1
ATOM 643 C C . LEU A 1 80 ? -17.193 -6.384 13.529 1.00 84.50 80 LEU A C 1
ATOM 645 O O . LEU A 1 80 ? -18.114 -6.083 14.280 1.00 84.50 80 LEU A O 1
ATOM 649 N N . GLY A 1 81 ? -16.832 -7.651 13.320 1.00 83.94 81 GLY A N 1
ATOM 650 C CA . GLY A 1 81 ? -17.426 -8.798 14.003 1.00 83.94 81 GLY A CA 1
ATOM 651 C C . GLY A 1 81 ? -17.199 -8.757 15.514 1.00 83.94 81 GLY A C 1
ATOM 652 O O . GLY A 1 81 ? -18.158 -8.844 16.275 1.00 83.94 81 GLY A O 1
ATOM 653 N N . PHE A 1 82 ? -15.957 -8.546 15.962 1.00 82.62 82 PHE A N 1
ATOM 654 C CA . PHE A 1 82 ? -15.645 -8.363 17.383 1.00 82.62 82 PHE A CA 1
ATOM 655 C C . PHE A 1 82 ? -16.319 -7.117 17.956 1.00 82.62 82 PHE A C 1
ATOM 657 O O . PHE A 1 82 ? -16.899 -7.179 19.037 1.00 82.62 82 PHE A O 1
ATOM 664 N N . LEU A 1 83 ? -16.321 -6.007 17.220 1.00 77.50 83 LEU A N 1
ATOM 665 C CA . LEU A 1 83 ? -17.017 -4.792 17.639 1.00 77.50 83 LEU A CA 1
ATOM 666 C C . LEU A 1 83 ? -18.538 -5.015 17.742 1.00 77.50 83 LEU A C 1
ATOM 668 O O . LEU A 1 83 ? -19.184 -4.486 18.639 1.00 77.50 83 LEU A O 1
ATOM 672 N N . GLY A 1 84 ? -19.100 -5.850 16.867 1.00 74.12 84 GLY A N 1
ATOM 673 C CA . GLY A 1 84 ? -20.504 -6.255 16.851 1.00 74.12 84 GLY A CA 1
ATOM 674 C C . GLY A 1 84 ? -20.942 -7.097 18.046 1.00 74.12 84 GLY A C 1
ATOM 675 O O . GLY A 1 84 ? -22.129 -7.127 18.363 1.00 74.12 84 GLY A O 1
ATOM 676 N N . THR A 1 85 ? -20.001 -7.758 18.722 1.00 77.62 85 THR A N 1
ATOM 677 C CA . THR A 1 85 ? -20.292 -8.573 19.912 1.00 77.62 85 THR A CA 1
ATOM 678 C C . THR A 1 85 ? -20.427 -7.749 21.194 1.00 77.62 85 THR A C 1
ATOM 680 O O . THR A 1 85 ? -20.946 -8.264 22.183 1.00 77.62 85 THR A O 1
ATOM 683 N N . ASP A 1 86 ? -20.016 -6.475 21.191 1.00 75.31 86 ASP A N 1
ATOM 684 C CA . ASP A 1 86 ? -20.164 -5.593 22.349 1.00 75.31 86 ASP A CA 1
ATOM 685 C C . ASP A 1 86 ? -21.510 -4.835 22.292 1.00 75.31 86 ASP A C 1
ATOM 687 O O . ASP A 1 86 ? -21.715 -4.004 21.402 1.00 75.31 86 ASP A O 1
ATOM 691 N N . PRO A 1 87 ? -22.441 -5.043 23.242 1.00 70.38 87 PRO A N 1
ATOM 692 C CA . PRO A 1 87 ? -23.708 -4.310 23.285 1.00 70.38 87 PRO A CA 1
ATOM 693 C C . PRO A 1 87 ? -23.539 -2.786 23.460 1.00 70.38 87 PRO A C 1
ATOM 695 O O . PRO A 1 87 ? -24.442 -2.024 23.090 1.00 70.38 87 PRO A O 1
ATOM 698 N N . ARG A 1 88 ? -22.386 -2.307 23.958 1.00 69.75 88 ARG A N 1
ATOM 699 C CA . ARG A 1 88 ? -22.058 -0.871 24.069 1.00 69.75 88 ARG A CA 1
ATOM 700 C C . ARG A 1 88 ? -21.728 -0.233 22.714 1.00 69.75 88 ARG A C 1
ATOM 702 O O . ARG A 1 88 ? -21.759 0.990 22.588 1.00 69.75 88 ARG A O 1
ATOM 709 N N . MET A 1 89 ? -21.500 -1.033 21.668 1.00 70.31 89 MET A N 1
ATOM 710 C CA . MET A 1 89 ? -21.179 -0.560 20.317 1.00 70.31 89 MET A CA 1
ATOM 711 C C . MET A 1 89 ? -22.264 0.337 19.721 1.00 70.31 89 MET A C 1
ATOM 713 O O . MET A 1 89 ? -21.941 1.310 19.048 1.00 70.31 89 MET A O 1
ATOM 717 N N . SER A 1 90 ? -23.541 0.078 20.013 1.00 64.12 90 SER A N 1
ATOM 718 C CA . SER A 1 90 ? -24.638 0.922 19.521 1.00 64.12 90 SER A CA 1
ATOM 719 C C . SER A 1 90 ? -24.504 2.383 19.971 1.00 64.12 90 SER A C 1
ATOM 721 O O . SER A 1 90 ? -24.820 3.294 19.205 1.00 64.12 90 SER A O 1
ATOM 723 N N . GLN A 1 91 ? -23.977 2.618 21.179 1.00 66.38 91 GLN A N 1
ATOM 724 C CA . GLN A 1 91 ? -23.706 3.955 21.706 1.00 66.38 91 GLN A CA 1
ATOM 725 C C . GLN A 1 91 ? -22.491 4.578 21.013 1.00 66.38 91 GLN A C 1
ATOM 727 O O . GLN A 1 91 ? -22.562 5.737 20.615 1.00 66.38 91 GLN A O 1
ATOM 732 N N . ASN A 1 92 ? -21.435 3.796 20.772 1.00 69.50 92 ASN A N 1
ATOM 733 C CA . ASN A 1 92 ? -20.216 4.257 20.099 1.00 69.50 92 ASN A CA 1
ATOM 734 C C . ASN A 1 92 ? -20.442 4.566 18.611 1.00 69.50 92 ASN A C 1
ATOM 736 O O . ASN A 1 92 ? -19.996 5.598 18.124 1.00 69.50 92 ASN A O 1
ATOM 740 N N . VAL A 1 93 ? -21.189 3.733 17.883 1.00 70.88 93 VAL A N 1
ATOM 741 C CA . VAL A 1 93 ? -21.555 3.971 16.475 1.00 70.88 93 VAL A CA 1
ATOM 742 C C . VAL A 1 93 ? -22.491 5.170 16.356 1.00 70.88 93 VAL A C 1
ATOM 744 O O . VAL A 1 93 ? -22.307 6.016 15.480 1.00 70.88 93 VAL A O 1
ATOM 747 N N . LYS A 1 94 ? -23.462 5.302 17.270 1.00 70.81 94 LYS A N 1
ATOM 748 C CA . LYS A 1 94 ? -24.324 6.486 17.330 1.00 70.81 94 LYS A CA 1
ATOM 749 C C . LYS A 1 94 ? -23.513 7.740 17.670 1.00 70.81 94 LYS A C 1
ATOM 751 O O . LYS A 1 94 ? -23.740 8.779 17.061 1.00 70.81 94 LYS A O 1
ATOM 756 N N . ALA A 1 95 ? -22.539 7.660 18.572 1.00 74.69 95 ALA A N 1
ATOM 757 C CA . ALA A 1 95 ? -21.636 8.765 18.881 1.00 74.69 95 ALA A CA 1
ATOM 758 C C . ALA A 1 95 ? -20.756 9.154 17.680 1.00 74.69 95 ALA A C 1
ATOM 760 O O . ALA A 1 95 ? -20.679 10.339 17.369 1.00 74.69 95 ALA A O 1
ATOM 761 N N . LEU A 1 96 ? -20.166 8.185 16.973 1.00 73.25 96 LEU A N 1
ATOM 762 C CA . LEU A 1 96 ? -19.250 8.426 15.853 1.00 73.25 96 LEU A CA 1
ATOM 763 C C . LEU A 1 96 ? -19.956 9.004 14.613 1.00 73.25 96 LEU A C 1
ATOM 765 O O . LEU A 1 96 ? -19.416 9.898 13.970 1.00 73.25 96 LEU A O 1
ATOM 769 N N . PHE A 1 97 ? -21.152 8.505 14.276 1.00 77.31 97 PHE A N 1
ATOM 770 C CA . PHE A 1 97 ? -21.821 8.840 13.009 1.00 77.31 97 PHE A CA 1
ATOM 771 C C . PHE A 1 97 ? -23.049 9.746 13.137 1.00 77.31 97 PHE A C 1
ATOM 773 O O . PHE A 1 97 ? -23.417 10.389 12.157 1.00 77.31 97 PHE A O 1
ATOM 780 N N . ILE A 1 98 ? -23.715 9.789 14.297 1.00 74.69 98 ILE A N 1
ATOM 781 C CA . ILE A 1 98 ? -24.999 10.496 14.450 1.00 74.69 98 ILE A CA 1
ATOM 782 C C . ILE A 1 98 ? -24.852 11.710 15.365 1.00 74.69 98 ILE A C 1
ATOM 784 O O . ILE A 1 98 ? -25.148 12.830 14.964 1.00 74.69 98 ILE A O 1
ATOM 788 N N . THR A 1 99 ? -24.435 11.498 16.612 1.00 74.81 99 THR A N 1
ATOM 789 C CA . THR A 1 99 ? -24.497 12.535 17.653 1.00 74.81 99 THR A CA 1
ATOM 790 C C . THR A 1 99 ? -23.221 13.361 17.778 1.00 74.81 99 THR A C 1
ATOM 792 O O . THR A 1 99 ? -23.276 14.449 18.347 1.00 74.81 99 THR A O 1
ATOM 795 N N . GLY A 1 100 ? -22.071 12.856 17.314 1.00 71.50 100 GLY A N 1
ATOM 796 C CA . GLY A 1 100 ? -20.760 13.503 17.474 1.00 71.50 100 GLY A CA 1
ATOM 797 C C . GLY A 1 100 ? -20.315 13.693 18.932 1.00 71.50 100 GLY A C 1
ATOM 798 O O . GLY A 1 100 ? -19.312 14.351 19.192 1.00 71.50 100 GLY A O 1
ATOM 799 N N . LYS A 1 101 ? -21.076 13.158 19.893 1.00 65.94 101 LYS A N 1
ATOM 800 C CA . LYS A 1 101 ? -20.838 13.245 21.333 1.00 65.94 101 LYS A CA 1
ATOM 801 C C . LYS A 1 101 ? -20.885 11.839 21.905 1.00 65.94 101 LYS A C 1
ATOM 803 O O . LYS A 1 101 ? -21.895 11.149 21.763 1.00 65.94 101 LYS A O 1
ATOM 808 N N . GLU A 1 102 ? -19.795 11.433 22.537 1.00 64.19 102 GLU A N 1
ATOM 809 C CA . GLU A 1 102 ? -19.746 10.225 23.349 1.00 64.19 102 GLU A CA 1
ATOM 810 C C . GLU A 1 102 ? -20.355 10.546 24.715 1.00 64.19 102 GLU A C 1
ATOM 812 O O . GLU A 1 102 ? -19.964 11.509 25.378 1.00 64.19 102 GLU A O 1
ATOM 817 N N . THR A 1 103 ? -21.359 9.780 25.133 1.00 61.47 103 THR A N 1
ATOM 818 C CA . THR A 1 103 ? -21.877 9.884 26.496 1.00 61.47 103 THR A CA 1
ATOM 819 C C . THR A 1 103 ? -20.892 9.184 27.426 1.00 61.47 103 THR A C 1
ATOM 821 O O . THR A 1 103 ? -20.955 7.965 27.573 1.00 61.47 103 THR A O 1
ATOM 824 N N . MET A 1 104 ? -19.985 9.940 28.053 1.00 54.38 104 MET A N 1
ATOM 825 C CA . MET A 1 104 ? -19.267 9.458 29.236 1.00 54.38 104 MET A CA 1
ATOM 826 C C . MET A 1 104 ? -20.309 9.170 30.312 1.00 54.38 104 MET A C 1
ATOM 828 O O . MET A 1 104 ? -20.819 10.097 30.927 1.00 54.38 104 MET A O 1
ATOM 832 N N . ASN A 1 105 ? -20.656 7.909 30.539 1.00 57.59 105 ASN A N 1
ATOM 833 C CA . ASN A 1 105 ? -21.421 7.542 31.721 1.00 57.59 105 ASN A CA 1
ATOM 834 C C . ASN A 1 105 ? -20.893 6.225 32.285 1.00 57.59 105 ASN A C 1
ATOM 836 O O . ASN A 1 105 ? -20.949 5.195 31.614 1.00 57.59 105 ASN A O 1
ATOM 840 N N . GLU A 1 106 ? -20.294 6.334 33.480 1.00 52.78 106 GLU A N 1
ATOM 841 C CA . GLU A 1 106 ? -20.609 5.570 34.711 1.00 52.78 106 GLU A CA 1
ATOM 842 C C . GLU A 1 106 ? -19.469 5.653 35.761 1.00 52.78 106 GLU A C 1
A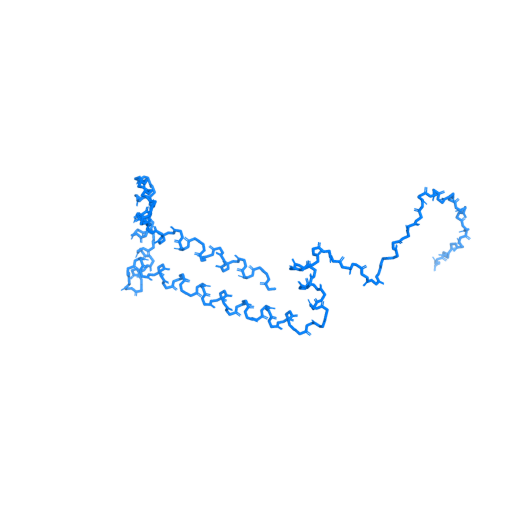TOM 844 O O . GLU A 1 106 ? -19.669 5.289 36.912 1.00 52.78 106 GLU A O 1
ATOM 849 N N . TYR A 1 107 ? -18.287 6.197 35.421 1.00 48.56 107 TYR A N 1
ATOM 850 C CA . TYR A 1 107 ? -17.133 6.239 36.349 1.00 48.56 107 TYR A CA 1
ATOM 851 C C . TYR A 1 107 ? -16.573 7.625 36.677 1.00 48.56 107 TYR A C 1
ATOM 853 O O . TYR A 1 107 ? -15.562 7.722 37.373 1.00 48.56 107 TYR A O 1
ATOM 861 N N . VAL A 1 108 ? -17.193 8.701 36.194 1.00 53.53 108 VAL A N 1
ATOM 862 C CA . VAL A 1 108 ? -16.758 10.059 36.527 1.00 53.53 108 VAL A CA 1
ATOM 863 C C . VAL A 1 108 ? -17.988 10.872 36.887 1.00 53.53 108 VAL A C 1
ATOM 865 O O . VAL A 1 108 ? -18.775 11.219 36.011 1.00 53.53 108 VAL A O 1
ATOM 868 N N . ASP A 1 109 ? -18.156 11.149 38.179 1.00 45.97 109 ASP A N 1
ATOM 869 C CA . ASP A 1 109 ? -19.061 12.203 38.626 1.00 45.97 109 ASP A CA 1
ATOM 870 C C . ASP A 1 109 ? -18.532 13.519 38.058 1.00 45.97 109 ASP A C 1
ATOM 872 O O . ASP A 1 109 ? -17.515 14.056 38.507 1.00 45.97 109 ASP A O 1
ATOM 876 N N . VAL A 1 110 ? -19.207 14.037 37.035 1.00 57.53 110 VAL A N 1
ATOM 877 C CA . VAL A 1 110 ? -19.027 15.427 36.636 1.00 57.53 110 VAL A CA 1
ATOM 878 C C . VAL A 1 110 ? -19.738 16.255 37.694 1.00 57.53 110 VAL A C 1
ATOM 880 O O . VAL A 1 110 ? -20.939 16.503 37.622 1.00 57.53 110 VAL A O 1
ATOM 883 N N . VAL A 1 111 ? -18.991 16.641 38.725 1.00 55.75 111 VAL A N 1
ATOM 884 C CA . VAL A 1 111 ? -19.454 17.632 39.690 1.00 55.75 111 VAL A CA 1
ATOM 885 C C . VAL A 1 111 ? -19.505 18.968 38.951 1.00 55.75 111 VAL A C 1
ATOM 887 O O . VAL A 1 111 ? -18.493 19.655 38.827 1.00 55.75 111 VAL A O 1
ATOM 890 N N . GLU A 1 112 ? -20.680 19.347 38.445 1.00 52.03 112 GLU A N 1
ATOM 891 C CA . GLU A 1 112 ? -20.988 20.738 38.094 1.00 52.03 112 GLU A CA 1
ATOM 892 C C . GLU A 1 112 ? -21.139 21.544 39.390 1.00 52.03 112 GLU A C 1
ATOM 894 O O . GLU A 1 112 ? -22.220 21.949 39.809 1.00 52.03 112 GLU A O 1
ATOM 899 N N . GLY A 1 113 ? -20.019 21.721 40.078 1.00 49.12 113 GLY A N 1
ATOM 900 C CA . GLY A 1 113 ? -19.857 22.680 41.150 1.00 49.12 113 GLY A CA 1
ATOM 901 C C . GLY A 1 113 ? -18.913 23.760 40.659 1.00 49.12 113 GLY A C 1
ATOM 902 O O . GLY A 1 113 ? -17.909 23.469 40.007 1.00 49.12 113 GLY A O 1
ATOM 903 N N . VAL A 1 114 ? -19.210 25.015 40.995 1.00 49.00 114 VAL A N 1
ATOM 904 C CA . VAL A 1 114 ? -18.175 26.052 41.068 1.00 49.00 114 VAL A CA 1
ATOM 905 C C . VAL A 1 114 ? -16.985 25.422 41.791 1.00 49.00 114 VAL A C 1
ATOM 907 O O . VAL A 1 114 ? -17.191 24.745 42.799 1.00 49.00 114 VAL A O 1
ATOM 910 N N . HIS A 1 115 ? -15.767 25.581 41.268 1.00 51.16 115 HIS A N 1
ATOM 911 C CA . HIS A 1 115 ? -14.557 25.248 42.014 1.00 51.16 115 HIS A CA 1
ATOM 912 C C . HIS A 1 115 ? -14.530 26.123 43.277 1.00 51.16 115 HIS A C 1
ATOM 914 O O . HIS A 1 115 ? -13.886 27.167 43.320 1.00 51.16 115 HIS A O 1
ATOM 920 N N . GLU A 1 116 ? -15.264 25.721 44.309 1.00 54.66 116 GLU A N 1
ATOM 921 C CA . GLU A 1 116 ? -14.950 26.101 45.663 1.00 54.66 116 GLU A CA 1
ATOM 922 C C . GLU A 1 116 ? -13.703 25.300 45.994 1.00 54.66 116 GLU A C 1
ATOM 924 O O . GLU A 1 116 ? -13.697 24.065 46.027 1.00 54.66 116 GLU A O 1
ATOM 929 N N . GLU A 1 117 ? -12.600 26.028 46.118 1.00 51.66 117 GLU A N 1
ATOM 930 C CA . GLU A 1 117 ? -11.383 25.524 46.715 1.00 51.66 117 GLU A CA 1
ATOM 931 C C . GLU A 1 117 ? -11.780 24.930 48.067 1.00 51.66 117 GLU A C 1
ATOM 933 O O . GLU A 1 117 ? -12.064 25.651 49.021 1.00 51.66 117 GLU A O 1
ATOM 938 N N . HIS A 1 118 ? -11.895 23.602 48.127 1.00 47.03 118 HIS A N 1
ATOM 939 C CA . HIS A 1 118 ? -12.152 22.920 49.380 1.00 47.03 118 HIS A CA 1
ATOM 940 C C . HIS A 1 118 ? -10.995 23.274 50.307 1.00 47.03 118 HIS A C 1
ATOM 942 O O . HIS A 1 118 ? -9.876 22.775 50.146 1.00 47.03 118 HIS A O 1
ATOM 948 N N . GLU A 1 119 ? -11.278 24.161 51.260 1.00 48.81 119 GLU A N 1
ATOM 949 C CA . GLU A 1 119 ? -10.382 24.510 52.344 1.00 48.81 119 GLU A CA 1
ATOM 950 C C . GLU A 1 119 ? -9.849 23.195 52.916 1.00 48.81 119 GLU A C 1
ATOM 952 O O . GLU A 1 119 ? -10.615 22.309 53.319 1.00 48.81 119 GLU A O 1
ATOM 957 N N . LYS A 1 120 ? -8.527 23.007 52.824 1.00 46.97 120 LYS A N 1
ATOM 958 C CA . LYS A 1 120 ? -7.860 21.767 53.218 1.00 46.97 120 LYS A CA 1
ATOM 959 C C . LYS A 1 120 ? -8.264 21.438 54.650 1.00 46.97 120 LYS A C 1
ATOM 961 O O . LYS A 1 120 ? -7.715 22.012 55.589 1.00 46.97 120 LYS A O 1
ATOM 966 N N . LYS A 1 121 ? -9.171 20.471 54.826 1.00 53.38 121 LYS A N 1
ATOM 967 C CA . LYS A 1 121 ? -9.461 19.925 56.153 1.00 53.38 121 LYS A CA 1
ATOM 968 C C . LYS A 1 121 ? -8.131 19.462 56.760 1.00 53.38 121 LYS A C 1
ATOM 970 O O . LYS A 1 121 ? -7.383 18.740 56.086 1.00 53.38 121 LYS A O 1
ATOM 975 N N . PRO A 1 122 ? -7.789 19.891 57.987 1.00 51.75 122 PRO A N 1
ATOM 976 C CA . PRO A 1 122 ? -6.541 19.501 58.617 1.00 51.75 122 PRO A CA 1
ATOM 977 C C . PRO A 1 122 ? -6.475 17.976 58.668 1.00 51.75 122 PRO A C 1
ATOM 979 O O . PRO A 1 122 ? -7.423 17.314 59.085 1.00 51.75 122 PRO A O 1
ATOM 982 N N . ARG A 1 123 ? -5.357 17.428 58.178 1.00 52.84 123 ARG A N 1
ATOM 983 C CA . ARG A 1 123 ? -5.101 15.987 58.125 1.00 52.84 123 ARG A CA 1
ATOM 984 C C . ARG A 1 123 ? -5.338 15.385 59.508 1.00 52.84 123 ARG A C 1
ATOM 986 O O . ARG A 1 123 ? -4.584 15.653 60.442 1.00 52.84 123 ARG A O 1
ATOM 993 N N . GLU A 1 124 ? -6.370 14.560 59.614 1.00 54.62 124 GLU A N 1
ATOM 994 C CA . GLU A 1 124 ? -6.616 13.732 60.785 1.00 54.62 124 GLU A CA 1
ATOM 995 C C . GLU A 1 124 ? -5.387 12.838 61.013 1.00 54.62 124 GLU A C 1
ATOM 997 O O . GLU A 1 124 ? -4.921 12.137 60.106 1.00 54.62 124 GLU A O 1
ATOM 1002 N N . LYS A 1 125 ? -4.789 12.942 62.205 1.00 52.06 125 LYS A N 1
ATOM 1003 C CA . LYS A 1 125 ? -3.580 12.205 62.585 1.00 52.06 125 LYS A CA 1
ATOM 1004 C C . LYS A 1 125 ? -3.902 10.711 62.630 1.00 52.06 125 LYS A C 1
ATOM 1006 O O . LYS A 1 125 ? -4.384 10.214 63.641 1.00 52.06 125 LYS A O 1
ATOM 1011 N N . ARG A 1 126 ? -3.613 9.982 61.552 1.00 54.81 126 ARG A N 1
ATOM 1012 C CA . ARG A 1 126 ? -3.632 8.515 61.585 1.00 54.81 126 ARG A CA 1
ATOM 1013 C C . ARG A 1 126 ? -2.449 8.007 62.423 1.00 54.81 126 ARG A C 1
ATOM 1015 O O . ARG A 1 126 ? -1.335 8.495 62.217 1.00 54.81 126 ARG A O 1
ATOM 1022 N N . PRO A 1 127 ? -2.654 7.062 63.358 1.00 53.81 127 PRO A N 1
ATOM 1023 C CA . PRO A 1 127 ? -1.563 6.516 64.154 1.00 53.81 127 PRO A CA 1
ATOM 1024 C C . PRO A 1 127 ? -0.597 5.730 63.260 1.00 53.81 127 PRO A C 1
ATOM 1026 O O . PRO A 1 127 ? -1.005 4.886 62.463 1.00 53.81 127 PRO A O 1
ATOM 1029 N N . LEU A 1 128 ? 0.695 6.032 63.391 1.00 61.53 128 LEU A N 1
ATOM 1030 C CA . LEU A 1 128 ? 1.784 5.298 62.753 1.00 61.53 128 LEU A CA 1
ATOM 1031 C C . LEU A 1 128 ? 1.908 3.924 63.417 1.00 61.53 128 LEU A C 1
ATOM 1033 O O . LEU A 1 128 ? 2.334 3.823 64.566 1.00 61.53 128 LEU A O 1
ATOM 1037 N N . ILE A 1 129 ? 1.540 2.869 62.692 1.00 60.81 129 ILE A N 1
ATOM 1038 C CA . ILE A 1 129 ? 1.850 1.494 63.087 1.00 60.81 129 ILE A CA 1
ATOM 1039 C C . ILE A 1 129 ? 3.321 1.263 62.741 1.00 60.81 129 ILE A C 1
ATOM 1041 O O . ILE A 1 129 ? 3.682 1.116 61.574 1.00 60.81 129 ILE A O 1
ATOM 1045 N N . VAL A 1 130 ? 4.174 1.285 63.762 1.00 57.94 130 VAL A N 1
ATOM 1046 C CA . VAL A 1 130 ? 5.572 0.871 63.647 1.00 57.94 130 VAL A CA 1
ATOM 1047 C C . VAL A 1 130 ? 5.598 -0.644 63.795 1.00 57.94 130 VAL A C 1
ATOM 1049 O O . VAL A 1 130 ? 5.328 -1.167 64.875 1.00 57.94 130 VAL A O 1
ATOM 1052 N N . PHE A 1 131 ? 5.898 -1.348 62.707 1.00 49.03 131 PHE A N 1
ATOM 1053 C CA . PHE A 1 131 ? 6.257 -2.758 62.793 1.00 49.03 131 PHE A CA 1
ATOM 1054 C C . PHE A 1 131 ? 7.653 -2.848 63.413 1.00 49.03 131 PHE A C 1
ATOM 1056 O O . PHE A 1 131 ? 8.606 -2.277 62.880 1.00 49.03 131 PHE A O 1
ATOM 1063 N N . ARG A 1 132 ? 7.727 -3.488 64.581 1.00 46.12 132 ARG A N 1
ATOM 1064 C CA . ARG A 1 132 ? 8.977 -3.853 65.247 1.00 46.12 132 ARG A CA 1
ATOM 1065 C C . ARG A 1 132 ? 9.465 -5.195 64.727 1.00 46.12 132 ARG A C 1
ATOM 1067 O O . ARG A 1 132 ? 8.598 -6.072 64.526 1.00 46.12 132 ARG A O 1
#

pLDDT: mean 75.07, std 15.21, range [45.97, 94.38]

Foldseek 3Di:
DVVLLVVLVVLLVVLCVLPDDCCPDPGNPDDVVSVVVSVCCQCPVQQVVVVVVPDGSNVVSVVSNVVSVVVNVVVVCVVVVVCVVDPCSVQVVCCVPPVVDRPPDDPDPPPPDDPPPPPPDPDDDDDDDDDD

Secondary structure (DSSP, 8-state):
-HHHHHHHHHHHHHHHHHH--TT-TT-----HHHHHHHHHIIIIIIHHHHHTTTS-HHHHHHHHHHHHHHHHHHHHHHHHHHHHT-TTHHHHHHIIIIIS-----SS-------------------------